Protein AF-A0A1E5WE21-F1 (afdb_monomer_lite)

Sequence (102 aa):
MDIARLPSEILVEVTASIATRSATPLIDIVNLRRSFLSVLRRCAASGNPEASYILGLEEFCNRRKASALRHLRRAMEHGHAAAAYMIGIINAARLTALAGRH

Structure (mmCIF, N/CA/C/O backbone):
data_AF-A0A1E5WE21-F1
#
_entry.id   AF-A0A1E5WE21-F1
#
loop_
_atom_site.group_PDB
_atom_site.id
_atom_site.type_symbol
_atom_site.label_atom_id
_atom_site.label_alt_id
_atom_site.label_comp_id
_atom_site.label_asym_id
_atom_site.label_entity_id
_atom_site.label_seq_id
_atom_site.pdbx_PDB_ins_code
_atom_site.Cartn_x
_atom_site.Cartn_y
_atom_site.Cartn_z
_atom_site.occupancy
_atom_site.B_iso_or_equiv
_atom_site.auth_seq_id
_atom_site.auth_comp_id
_atom_site.auth_asym_id
_atom_site.auth_atom_id
_atom_site.pdbx_PDB_model_num
ATOM 1 N N . MET A 1 1 ? -13.649 -16.231 -18.904 1.00 35.34 1 MET A N 1
ATOM 2 C CA . MET A 1 1 ? -12.530 -15.271 -18.823 1.00 35.34 1 MET A CA 1
ATOM 3 C C . MET A 1 1 ? -12.734 -14.493 -17.542 1.00 35.34 1 MET A C 1
ATOM 5 O O . MET A 1 1 ? -13.617 -13.649 -17.493 1.00 35.34 1 MET A O 1
ATOM 9 N N . ASP A 1 2 ? -12.049 -14.906 -16.481 1.00 33.47 2 ASP A N 1
ATOM 10 C CA . ASP A 1 2 ? -12.260 -14.372 -15.139 1.00 33.47 2 ASP A CA 1
ATOM 11 C C . ASP A 1 2 ? -11.220 -13.278 -14.874 1.00 33.47 2 ASP A C 1
ATOM 13 O O . ASP A 1 2 ? -10.025 -13.538 -14.769 1.00 33.47 2 ASP A O 1
ATOM 17 N N . ILE A 1 3 ? -11.702 -12.042 -14.865 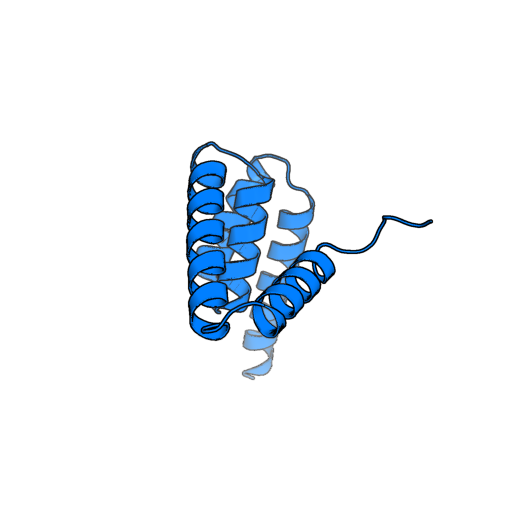1.00 31.39 3 ILE A N 1
ATOM 18 C CA . ILE A 1 3 ? -10.961 -10.781 -14.707 1.00 31.39 3 ILE A CA 1
ATOM 19 C C . ILE A 1 3 ? -10.719 -10.446 -13.221 1.00 31.39 3 ILE A C 1
ATOM 21 O O . ILE A 1 3 ? -10.181 -9.391 -12.896 1.00 31.39 3 ILE A O 1
ATOM 25 N N . ALA A 1 4 ? -11.105 -11.340 -12.301 1.00 34.47 4 ALA A N 1
ATOM 26 C CA . ALA A 1 4 ? -11.114 -11.116 -10.852 1.00 34.47 4 ALA A CA 1
ATOM 27 C C . A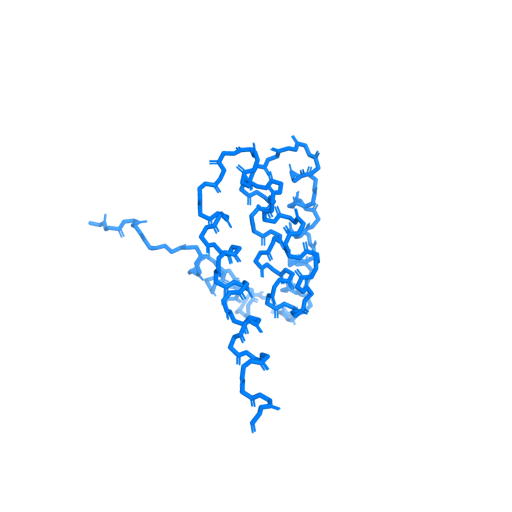LA A 1 4 ? -9.735 -11.168 -10.162 1.00 34.47 4 ALA A C 1
ATOM 29 O O . ALA A 1 4 ? -9.640 -11.143 -8.934 1.00 34.47 4 ALA A O 1
ATOM 30 N N . ARG A 1 5 ? -8.644 -11.260 -10.917 1.00 38.28 5 ARG A N 1
ATOM 31 C CA . ARG A 1 5 ? -7.278 -11.330 -10.396 1.00 38.28 5 ARG A CA 1
ATOM 32 C C . ARG A 1 5 ? -6.408 -10.612 -11.426 1.00 38.28 5 ARG A C 1
ATOM 34 O O . ARG A 1 5 ? -6.211 -11.149 -12.490 1.00 38.28 5 ARG A O 1
ATOM 41 N N . LEU A 1 6 ? -5.937 -9.388 -11.248 1.00 38.84 6 LEU A N 1
ATOM 42 C CA . LEU A 1 6 ? -4.782 -9.142 -10.400 1.00 38.84 6 LEU A CA 1
ATOM 43 C C . LEU A 1 6 ? -4.452 -7.631 -10.355 1.00 38.84 6 LEU A C 1
ATOM 45 O O . LEU A 1 6 ? -4.146 -7.034 -11.385 1.00 38.84 6 LEU A O 1
ATOM 49 N N . PRO A 1 7 ? -4.306 -7.053 -9.154 1.00 53.84 7 PRO A N 1
ATOM 50 C CA . PRO A 1 7 ? -3.519 -5.838 -8.915 1.00 53.84 7 PRO A CA 1
ATOM 51 C C . PRO A 1 7 ? -1.990 -6.073 -8.867 1.00 53.84 7 PRO A C 1
ATOM 53 O O . PRO A 1 7 ? -1.232 -5.128 -8.664 1.00 53.84 7 PRO A O 1
ATOM 56 N N . SER A 1 8 ? -1.506 -7.310 -9.048 1.00 53.16 8 SER A N 1
ATOM 57 C CA . SER A 1 8 ? -0.073 -7.662 -9.056 1.00 53.16 8 SER A CA 1
ATOM 58 C C . SER A 1 8 ? 0.496 -8.049 -10.430 1.00 53.16 8 SER A C 1
ATOM 60 O O . SER A 1 8 ? 1.700 -7.906 -10.624 1.00 53.16 8 SER A O 1
ATOM 62 N N . GLU A 1 9 ? -0.320 -8.474 -11.402 1.00 49.69 9 GLU A N 1
ATOM 63 C CA . GLU A 1 9 ? 0.169 -8.843 -12.744 1.00 49.69 9 GLU A CA 1
ATOM 64 C C . GLU A 1 9 ? 0.520 -7.629 -13.588 1.00 49.69 9 GLU A C 1
ATOM 66 O O . GLU A 1 9 ? 1.541 -7.665 -14.256 1.00 49.69 9 GLU A O 1
ATOM 71 N N . ILE A 1 10 ? -0.221 -6.521 -13.482 1.00 59.34 10 ILE A N 1
ATOM 72 C CA . ILE A 1 10 ? 0.120 -5.294 -14.216 1.00 59.34 10 ILE A CA 1
ATOM 73 C C . ILE A 1 10 ? 1.530 -4.824 -13.843 1.00 59.34 10 ILE A C 1
ATOM 75 O O . ILE A 1 10 ? 2.306 -4.439 -14.711 1.00 59.34 10 ILE A O 1
ATOM 79 N N . LEU A 1 11 ? 1.906 -4.892 -12.560 1.00 64.50 11 LEU A N 1
ATOM 80 C CA . LEU A 1 11 ? 3.263 -4.543 -12.146 1.00 64.50 11 LEU A CA 1
ATOM 81 C C . LEU A 1 11 ? 4.282 -5.539 -12.697 1.00 64.50 11 LEU A C 1
ATOM 83 O O . LEU A 1 11 ? 5.287 -5.100 -13.239 1.00 64.50 11 LEU A O 1
ATOM 87 N N . VAL A 1 12 ? 4.039 -6.849 -12.614 1.00 69.62 12 VAL A N 1
ATOM 88 C CA . VAL A 1 12 ? 4.970 -7.865 -13.138 1.00 69.62 12 VAL A CA 1
ATOM 89 C C . VAL A 1 12 ? 5.143 -7.738 -14.653 1.00 69.62 12 VAL A C 1
ATOM 91 O O . VAL A 1 12 ? 6.272 -7.735 -15.134 1.00 69.62 12 VAL A O 1
ATOM 94 N N . GLU A 1 13 ? 4.056 -7.556 -15.393 1.00 74.62 13 GLU A N 1
ATOM 95 C CA . GLU A 1 13 ? 4.042 -7.416 -16.847 1.00 74.62 13 GLU A CA 1
ATOM 96 C C . GLU 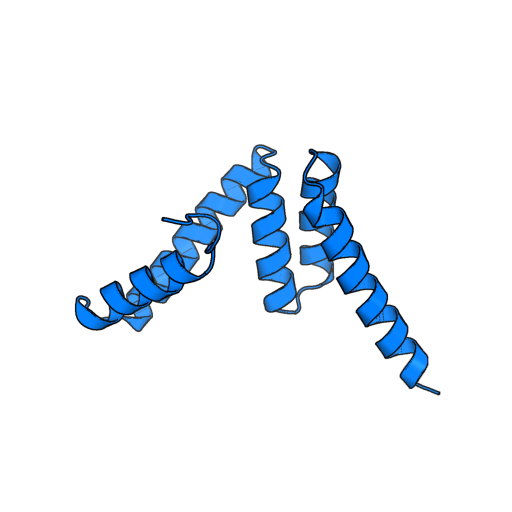A 1 13 ? 4.714 -6.117 -17.299 1.00 74.62 13 GLU A C 1
ATOM 98 O O . GLU A 1 13 ? 5.574 -6.137 -18.178 1.00 74.62 13 GLU A O 1
ATOM 103 N N . VAL A 1 14 ? 4.411 -4.988 -16.651 1.00 76.94 14 VAL A N 1
ATOM 104 C CA . VAL A 1 14 ? 5.075 -3.707 -16.937 1.00 76.94 14 VAL A CA 1
ATOM 105 C C . VAL A 1 14 ? 6.563 -3.784 -16.595 1.00 76.94 14 VAL A C 1
ATOM 107 O O . VAL A 1 14 ? 7.394 -3.310 -17.369 1.00 76.94 14 VAL A O 1
ATOM 110 N N . THR A 1 15 ? 6.929 -4.433 -15.487 1.00 79.81 15 THR A N 1
ATOM 111 C CA . THR A 1 15 ? 8.337 -4.612 -15.099 1.00 79.81 15 THR A CA 1
ATOM 112 C C . THR A 1 15 ? 9.071 -5.522 -16.089 1.00 79.81 15 THR A C 1
ATOM 114 O O . THR A 1 15 ? 10.183 -5.198 -16.495 1.00 79.81 15 THR A O 1
ATOM 117 N N . ALA A 1 16 ? 8.446 -6.616 -16.537 1.00 81.69 16 ALA A N 1
ATOM 118 C CA . ALA A 1 16 ? 8.994 -7.528 -17.543 1.00 81.69 16 ALA A CA 1
ATOM 119 C C . ALA A 1 16 ? 9.121 -6.862 -18.926 1.00 81.69 16 ALA A C 1
ATOM 121 O O . ALA A 1 16 ? 10.118 -7.041 -19.629 1.00 81.69 16 ALA A O 1
ATOM 122 N N . SER A 1 17 ? 8.148 -6.032 -19.302 1.00 84.38 17 SER A N 1
ATOM 123 C CA . SER A 1 17 ? 8.185 -5.235 -20.530 1.00 84.38 17 SER A CA 1
ATOM 124 C C . SER A 1 17 ? 9.329 -4.214 -20.503 1.00 84.38 17 SER A C 1
ATOM 126 O O . SER A 1 17 ? 10.104 -4.129 -21.454 1.00 84.38 17 SER A O 1
ATOM 128 N N . ILE A 1 18 ? 9.524 -3.500 -19.387 1.00 83.44 18 ILE A N 1
ATOM 129 C CA . ILE A 1 18 ? 10.654 -2.568 -19.223 1.00 83.44 18 ILE A CA 1
ATOM 130 C C . ILE A 1 18 ? 11.989 -3.325 -19.216 1.00 83.44 18 ILE A C 1
ATOM 132 O O . ILE A 1 18 ? 12.932 -2.893 -19.874 1.00 83.44 18 ILE A O 1
ATOM 136 N N . ALA A 1 19 ? 12.062 -4.476 -18.542 1.00 83.88 19 ALA A N 1
ATOM 137 C CA . ALA A 1 19 ? 13.257 -5.321 -18.494 1.00 83.88 19 ALA A CA 1
ATOM 138 C C . ALA A 1 19 ? 13.732 -5.800 -19.870 1.00 83.88 19 ALA A C 1
ATOM 140 O O . ALA A 1 19 ? 14.932 -5.947 -20.078 1.00 83.88 19 ALA A O 1
ATOM 141 N N . THR A 1 20 ? 12.806 -6.025 -20.800 1.00 88.69 20 THR A N 1
ATOM 142 C CA . THR A 1 20 ? 13.118 -6.539 -22.141 1.00 88.69 20 THR A CA 1
ATOM 143 C C . THR A 1 20 ? 13.333 -5.445 -23.184 1.00 88.69 20 THR A C 1
ATOM 145 O O . THR A 1 20 ? 14.017 -5.687 -24.174 1.00 88.69 20 THR A O 1
ATOM 148 N N . ARG A 1 21 ? 12.756 -4.252 -22.992 1.00 88.62 21 ARG A N 1
ATOM 149 C CA . ARG A 1 21 ? 12.736 -3.184 -24.010 1.00 88.62 21 ARG A CA 1
ATOM 150 C C . ARG A 1 21 ? 13.593 -1.968 -23.671 1.00 88.62 21 ARG A C 1
ATOM 152 O O . ARG A 1 21 ? 13.880 -1.179 -24.566 1.00 88.62 21 ARG A O 1
ATOM 159 N N . SER A 1 22 ? 13.971 -1.785 -22.407 1.00 90.56 22 SER A N 1
ATOM 160 C CA . SER A 1 22 ? 14.794 -0.651 -21.979 1.00 90.56 22 SER A CA 1
ATOM 161 C C . SER A 1 22 ? 16.281 -1.003 -21.980 1.00 90.56 22 SER A C 1
ATOM 163 O O . SER A 1 22 ? 16.679 -2.080 -21.543 1.00 90.56 22 SER A O 1
ATOM 165 N N . ALA A 1 23 ? 17.117 -0.052 -22.405 1.00 91.19 23 ALA A N 1
AT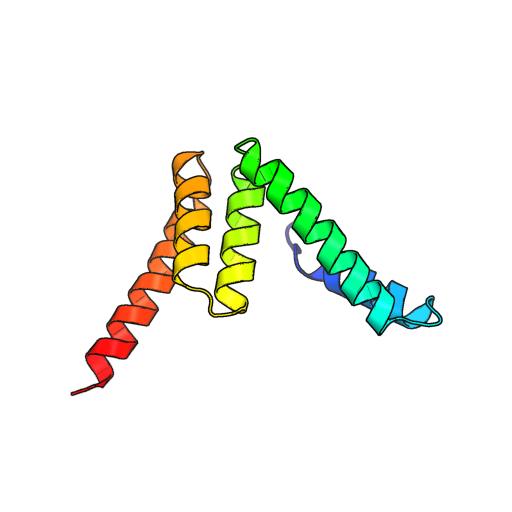OM 166 C CA . ALA A 1 23 ? 18.569 -0.120 -22.235 1.00 91.19 23 ALA A CA 1
ATOM 167 C C . ALA A 1 23 ? 19.002 0.098 -20.770 1.00 91.19 23 ALA A C 1
ATOM 169 O O . ALA A 1 23 ? 20.108 -0.277 -20.385 1.00 91.19 23 ALA A O 1
ATOM 170 N N . THR A 1 24 ? 18.131 0.678 -19.937 1.00 91.00 24 THR A N 1
ATOM 171 C CA . THR A 1 24 ? 18.377 0.955 -18.514 1.00 91.00 24 THR A CA 1
ATOM 172 C C . THR A 1 24 ? 17.210 0.508 -17.620 1.00 91.00 24 THR A C 1
ATOM 174 O O . THR A 1 24 ? 16.629 1.332 -16.905 1.00 91.00 24 THR A O 1
ATOM 177 N N . PRO A 1 25 ? 16.860 -0.795 -17.582 1.00 87.94 25 PRO A N 1
ATOM 178 C CA . PRO A 1 25 ? 15.623 -1.248 -16.950 1.00 87.94 25 PRO A CA 1
ATOM 179 C C . PRO A 1 25 ? 15.466 -0.866 -15.482 1.00 87.94 25 PRO A C 1
ATOM 181 O O . PRO A 1 25 ? 14.401 -0.426 -15.062 1.00 87.94 25 PRO A O 1
ATOM 184 N N . LEU A 1 26 ? 16.533 -1.004 -14.689 1.00 87.25 26 LEU A N 1
ATOM 185 C CA . LEU A 1 26 ? 16.487 -0.698 -13.258 1.00 87.25 26 LEU A CA 1
ATOM 186 C C . LEU A 1 26 ? 16.201 0.786 -13.004 1.00 87.25 26 LEU A C 1
ATOM 188 O O . LEU A 1 26 ? 15.425 1.118 -12.109 1.00 87.25 26 LEU A O 1
ATOM 192 N N . ILE A 1 27 ? 16.803 1.672 -13.801 1.00 88.44 27 ILE A N 1
ATOM 193 C CA . ILE A 1 27 ? 16.616 3.123 -13.684 1.00 88.44 27 ILE A CA 1
ATOM 194 C C . ILE A 1 27 ? 15.170 3.481 -14.037 1.00 88.44 27 ILE A C 1
ATOM 196 O O . ILE A 1 27 ? 14.516 4.219 -13.298 1.00 88.44 27 ILE A O 1
ATOM 200 N N . ASP A 1 28 ? 14.637 2.892 -15.104 1.00 87.12 28 ASP A N 1
ATOM 201 C CA . ASP A 1 28 ? 13.283 3.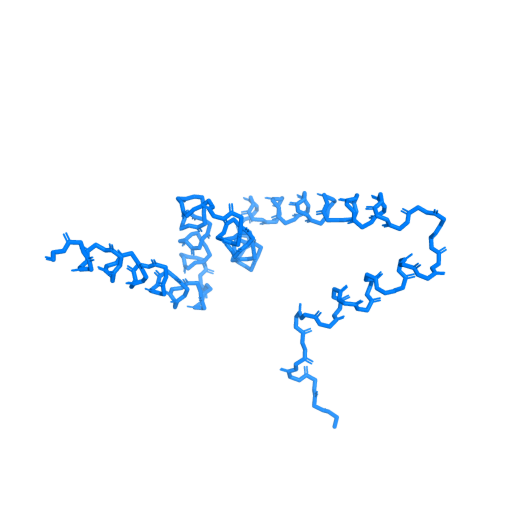174 -15.578 1.00 87.12 28 ASP A CA 1
ATOM 202 C C . ASP A 1 28 ? 12.206 2.633 -14.639 1.00 87.12 28 ASP A C 1
ATOM 204 O O . ASP A 1 28 ? 11.235 3.333 -14.356 1.00 87.12 28 ASP A O 1
ATOM 208 N N . ILE A 1 29 ? 12.399 1.440 -14.068 1.00 84.44 29 ILE A N 1
ATOM 209 C CA . ILE A 1 29 ? 11.503 0.878 -13.045 1.00 84.44 29 ILE A CA 1
ATOM 210 C C . ILE A 1 29 ? 11.471 1.784 -11.807 1.00 84.44 29 ILE A C 1
ATOM 212 O O . ILE A 1 29 ? 10.400 2.077 -11.265 1.00 84.44 29 ILE A O 1
ATOM 216 N N . VAL A 1 30 ? 12.633 2.271 -11.359 1.00 87.38 30 VAL A N 1
ATOM 217 C CA . VAL A 1 30 ? 12.724 3.185 -10.209 1.00 87.38 30 VAL A CA 1
ATOM 218 C C . VAL A 1 30 ? 12.037 4.520 -10.509 1.00 87.38 30 VAL A C 1
ATOM 220 O O . VAL A 1 30 ? 11.297 5.035 -9.662 1.00 87.38 30 VAL A O 1
ATOM 223 N N . ASN A 1 31 ? 12.236 5.072 -11.707 1.00 88.56 31 ASN A N 1
ATOM 224 C CA . ASN A 1 31 ? 11.593 6.312 -12.138 1.00 88.56 31 ASN A CA 1
ATOM 225 C C . ASN A 1 31 ? 10.075 6.156 -12.260 1.00 88.56 31 ASN A C 1
ATOM 227 O O . ASN A 1 31 ? 9.332 7.003 -11.760 1.00 88.56 31 ASN A O 1
ATOM 231 N N . LEU A 1 32 ? 9.606 5.051 -12.840 1.00 85.62 32 LEU A N 1
ATOM 232 C CA . LEU A 1 32 ? 8.187 4.734 -12.940 1.00 85.62 32 LEU A CA 1
ATOM 233 C C . LEU A 1 32 ? 7.548 4.642 -11.553 1.00 85.62 32 LEU A C 1
ATOM 235 O O . LEU A 1 32 ? 6.537 5.300 -11.301 1.00 85.62 32 LEU A O 1
ATOM 239 N N . ARG A 1 33 ? 8.167 3.902 -10.624 1.00 86.88 33 ARG A N 1
ATOM 240 C CA . ARG A 1 33 ? 7.692 3.815 -9.236 1.00 86.88 33 ARG A CA 1
ATOM 241 C C . ARG A 1 33 ? 7.620 5.197 -8.589 1.00 86.88 33 ARG A C 1
ATOM 243 O O . ARG A 1 33 ? 6.630 5.515 -7.933 1.00 86.88 33 ARG A O 1
ATOM 250 N N . ARG A 1 34 ? 8.640 6.042 -8.774 1.00 89.19 34 ARG A N 1
ATOM 251 C CA . ARG A 1 34 ? 8.658 7.411 -8.229 1.00 89.19 34 ARG A CA 1
ATOM 252 C C . ARG A 1 34 ? 7.498 8.250 -8.768 1.00 89.19 34 ARG A C 1
ATOM 254 O O . ARG A 1 34 ? 6.807 8.898 -7.979 1.00 89.19 34 ARG A O 1
ATOM 261 N N . SER A 1 35 ? 7.272 8.219 -10.078 1.00 90.69 35 SER A N 1
ATOM 262 C CA . SER A 1 35 ? 6.179 8.941 -10.735 1.00 90.69 35 SER A CA 1
ATOM 263 C C . SER A 1 35 ? 4.814 8.438 -10.272 1.00 90.69 35 SER A C 1
ATOM 265 O O . SER A 1 35 ? 3.959 9.241 -9.900 1.00 90.69 35 SER A O 1
ATOM 267 N N . PHE A 1 36 ? 4.636 7.119 -10.191 1.00 89.44 36 PHE A N 1
ATOM 268 C CA . PHE A 1 36 ? 3.409 6.499 -9.700 1.00 89.44 36 PHE A CA 1
ATOM 269 C C . PHE A 1 36 ? 3.087 6.929 -8.261 1.00 89.44 36 PHE A C 1
ATOM 271 O O . PHE A 1 36 ? 1.988 7.411 -7.983 1.00 89.44 36 PHE A O 1
ATOM 278 N N . LEU A 1 37 ? 4.070 6.871 -7.356 1.00 90.06 37 LEU A N 1
ATOM 279 C CA . LEU A 1 37 ? 3.893 7.330 -5.974 1.00 90.06 37 LEU A CA 1
ATOM 280 C C . LEU A 1 37 ? 3.589 8.832 -5.887 1.00 90.06 37 LEU A C 1
ATOM 282 O O . LEU A 1 37 ? 2.848 9.256 -5.002 1.00 90.06 37 LEU A O 1
ATOM 286 N N . SER A 1 38 ? 4.141 9.652 -6.786 1.00 94.31 38 SER A N 1
ATOM 287 C CA . SER A 1 38 ? 3.818 11.082 -6.864 1.00 94.31 38 SER A CA 1
ATOM 288 C C . SER A 1 38 ? 2.342 11.316 -7.209 1.00 94.31 38 SER A C 1
ATOM 290 O O . SER A 1 38 ? 1.661 12.088 -6.529 1.00 94.31 38 SER A O 1
ATOM 292 N N . VAL A 1 39 ? 1.818 10.597 -8.207 1.00 94.19 39 VAL A N 1
ATOM 293 C CA . VAL A 1 39 ? 0.397 10.653 -8.587 1.00 94.19 39 VAL A CA 1
ATOM 294 C C . VAL A 1 39 ? -0.494 10.191 -7.436 1.00 94.19 39 VAL A C 1
ATOM 296 O O . VAL A 1 39 ? -1.409 10.919 -7.053 1.00 94.19 39 VAL A O 1
ATOM 299 N N . LEU A 1 40 ? -0.180 9.053 -6.808 1.00 91.94 40 LEU A N 1
ATOM 300 C CA . LEU A 1 40 ? -0.943 8.555 -5.661 1.00 91.94 40 LEU A CA 1
ATOM 301 C C . LEU A 1 40 ? -0.997 9.563 -4.511 1.00 91.94 40 LEU A C 1
ATOM 303 O O . LEU A 1 40 ? -2.057 9.759 -3.923 1.00 91.94 40 LEU A O 1
ATOM 307 N N . ARG A 1 41 ? 0.111 10.252 -4.203 1.00 95.88 41 ARG A N 1
ATOM 308 C CA . ARG A 1 41 ? 0.121 11.296 -3.163 1.00 95.88 41 ARG A CA 1
ATOM 309 C C . ARG A 1 41 ? -0.824 12.444 -3.492 1.00 95.88 41 ARG A C 1
ATOM 311 O O . ARG A 1 41 ? -1.510 12.921 -2.592 1.00 95.88 41 ARG A O 1
ATOM 318 N N . ARG A 1 42 ? -0.893 12.865 -4.757 1.00 97.12 42 ARG A N 1
ATOM 319 C CA . ARG A 1 42 ? -1.822 13.916 -5.201 1.00 97.12 42 ARG A CA 1
ATOM 320 C C . ARG A 1 42 ? -3.278 13.462 -5.089 1.00 97.12 42 ARG A C 1
ATOM 322 O O . ARG A 1 42 ? -4.088 14.196 -4.535 1.00 97.12 42 ARG A O 1
ATOM 329 N N . CYS A 1 43 ? -3.594 12.245 -5.529 1.00 94.75 43 CYS A N 1
ATOM 330 C CA . CYS A 1 43 ? -4.939 11.675 -5.405 1.00 94.75 43 CYS A CA 1
ATOM 331 C C . CYS A 1 43 ? -5.353 11.487 -3.936 1.00 94.75 43 CYS A C 1
ATOM 333 O O . CYS A 1 43 ? -6.468 11.822 -3.544 1.00 94.75 43 CYS A O 1
ATOM 335 N N . ALA A 1 44 ? -4.451 10.998 -3.085 1.00 94.25 44 ALA A N 1
ATOM 336 C CA . ALA A 1 44 ? -4.716 10.880 -1.655 1.00 94.25 44 ALA A CA 1
ATOM 337 C C . ALA A 1 44 ? -4.919 12.259 -1.007 1.00 94.25 44 ALA A C 1
ATOM 339 O O . ALA A 1 44 ? -5.793 12.424 -0.157 1.00 94.25 44 ALA A O 1
ATOM 340 N N . ALA A 1 45 ? -4.150 13.272 -1.425 1.00 95.19 45 ALA A N 1
ATOM 341 C CA . ALA A 1 45 ? -4.331 14.646 -0.967 1.00 95.19 45 ALA A CA 1
ATOM 342 C C . ALA A 1 45 ? -5.711 15.202 -1.349 1.00 95.19 45 ALA A C 1
ATOM 344 O O . ALA A 1 45 ? -6.335 15.839 -0.502 1.00 95.19 45 ALA A O 1
ATOM 345 N N . SER A 1 46 ? -6.222 14.874 -2.543 1.00 94.81 46 SER A N 1
ATOM 346 C CA . SER A 1 46 ? -7.575 15.230 -2.996 1.00 94.81 46 SER A CA 1
ATOM 347 C C . SER A 1 46 ? -8.696 14.381 -2.378 1.00 94.81 46 SER A C 1
ATOM 349 O O . SER A 1 46 ? -9.834 14.470 -2.824 1.00 94.81 46 SER A O 1
ATOM 351 N N . GLY A 1 47 ? -8.396 13.542 -1.381 1.00 93.06 47 GLY A N 1
ATOM 352 C CA . GLY A 1 47 ? -9.396 12.744 -0.668 1.00 93.06 47 GLY A CA 1
ATOM 353 C C . GLY A 1 47 ? -9.757 11.419 -1.335 1.00 93.06 47 GLY A C 1
ATOM 354 O O . GLY A 1 47 ? -10.730 10.799 -0.925 1.00 93.06 47 GLY A O 1
ATOM 355 N N . ASN A 1 48 ? -8.993 10.952 -2.331 1.00 95.12 48 ASN A N 1
ATOM 356 C CA . ASN A 1 48 ? -9.248 9.649 -2.935 1.00 95.12 48 ASN A CA 1
ATOM 357 C C . ASN A 1 48 ? -8.935 8.512 -1.923 1.00 95.12 48 ASN A C 1
ATOM 359 O O . ASN A 1 48 ? -7.781 8.390 -1.475 1.00 95.12 48 ASN A O 1
ATOM 363 N N . PRO A 1 49 ? -9.935 7.686 -1.554 1.00 94.19 49 PRO A N 1
ATOM 364 C CA . PRO A 1 49 ? -9.766 6.623 -0.566 1.00 94.19 49 PRO A CA 1
ATOM 365 C C . PRO A 1 49 ? -8.845 5.495 -1.049 1.00 94.19 49 PRO A C 1
ATOM 367 O O . PRO A 1 49 ? -8.001 5.037 -0.283 1.00 94.19 49 PRO A O 1
ATOM 370 N N . GLU A 1 50 ? -8.950 5.098 -2.318 1.00 93.75 50 GLU A N 1
ATOM 371 C CA . GLU A 1 50 ? -8.125 4.050 -2.940 1.00 93.75 50 GLU A CA 1
ATOM 372 C C . GLU A 1 50 ? -6.639 4.438 -2.933 1.00 93.75 50 GLU A C 1
ATOM 374 O O . GLU A 1 50 ? -5.775 3.686 -2.488 1.00 93.75 50 GLU A O 1
ATOM 379 N N . ALA A 1 51 ? -6.320 5.673 -3.327 1.00 94.38 51 ALA A N 1
ATOM 380 C CA . ALA A 1 51 ? -4.950 6.175 -3.312 1.00 94.38 51 ALA A CA 1
ATOM 381 C C . ALA A 1 51 ? -4.371 6.225 -1.890 1.00 94.38 51 ALA A C 1
ATOM 383 O O . ALA A 1 51 ? -3.198 5.913 -1.675 1.00 94.38 51 ALA A O 1
ATOM 384 N N . SER A 1 52 ? -5.198 6.587 -0.904 1.00 96.38 52 SER A N 1
ATOM 385 C CA . SER A 1 52 ? -4.812 6.537 0.508 1.00 96.38 52 SER A CA 1
ATOM 386 C C . SER A 1 52 ? -4.576 5.096 0.972 1.00 96.38 52 SER A C 1
ATOM 388 O O . SER A 1 52 ? -3.617 4.844 1.696 1.00 96.38 52 SER A O 1
ATOM 390 N N . TYR A 1 53 ? -5.384 4.139 0.519 1.00 96.31 53 TYR A N 1
ATOM 391 C CA . TYR A 1 53 ? -5.199 2.724 0.825 1.00 96.31 53 TYR A CA 1
ATOM 392 C C . TYR A 1 53 ? -3.883 2.182 0.248 1.00 96.31 53 TYR A C 1
ATOM 394 O O . TYR A 1 53 ? -3.064 1.654 1.003 1.00 96.31 53 TYR A O 1
ATOM 402 N N . ILE A 1 54 ? -3.620 2.403 -1.046 1.00 94.12 54 ILE A N 1
ATOM 403 C CA . ILE A 1 54 ? -2.403 1.934 -1.730 1.00 94.12 54 ILE A CA 1
ATOM 404 C C . ILE A 1 54 ? -1.138 2.525 -1.089 1.00 94.12 54 ILE A C 1
ATOM 406 O O . ILE A 1 54 ? -0.184 1.794 -0.821 1.00 94.12 54 ILE A O 1
ATOM 410 N N . LEU A 1 55 ? -1.127 3.827 -0.768 1.00 94.94 55 LEU A N 1
ATOM 411 C CA . LEU A 1 55 ? -0.011 4.440 -0.031 1.00 94.94 55 LEU A CA 1
ATOM 412 C C . LEU A 1 55 ? 0.167 3.823 1.361 1.00 94.94 55 LEU A C 1
ATOM 414 O O . LEU A 1 55 ? 1.294 3.646 1.819 1.00 94.94 55 LEU A O 1
ATOM 418 N N . GLY A 1 56 ? -0.932 3.479 2.033 1.00 95.62 56 GLY A N 1
ATOM 419 C CA . GLY A 1 56 ? -0.903 2.777 3.311 1.00 95.62 56 GLY A CA 1
ATOM 420 C C . GLY A 1 56 ? -0.198 1.422 3.227 1.00 95.62 56 GLY A C 1
ATOM 421 O O . GLY A 1 56 ? 0.648 1.122 4.071 1.00 95.62 56 GLY A O 1
ATOM 422 N N . LEU A 1 57 ? -0.497 0.635 2.189 1.00 93.69 57 LEU A N 1
ATOM 423 C CA . LEU A 1 57 ? 0.164 -0.648 1.929 1.00 93.69 57 LEU A CA 1
ATOM 424 C C . LEU A 1 57 ? 1.651 -0.476 1.615 1.00 93.69 57 LEU A C 1
ATOM 426 O O . LEU A 1 57 ? 2.488 -1.163 2.197 1.00 93.69 57 LEU A O 1
ATOM 430 N N . GLU A 1 58 ? 1.984 0.479 0.749 1.00 92.19 58 GLU A N 1
ATOM 431 C CA . GLU A 1 58 ? 3.365 0.787 0.375 1.00 92.19 58 GLU A CA 1
ATOM 432 C C . GLU A 1 58 ? 4.213 1.160 1.602 1.00 92.19 58 GLU A C 1
ATOM 434 O O . GLU A 1 58 ? 5.311 0.639 1.807 1.00 92.19 58 GLU A O 1
ATOM 439 N N . GLU A 1 59 ? 3.710 2.040 2.469 1.00 93.31 59 GLU A N 1
ATOM 440 C CA . GLU A 1 59 ? 4.415 2.429 3.693 1.00 93.31 59 GLU A CA 1
ATOM 441 C C . GLU A 1 59 ? 4.543 1.255 4.675 1.00 93.31 59 GLU A C 1
ATOM 443 O O . GLU A 1 59 ? 5.568 1.124 5.350 1.00 93.31 59 GLU A O 1
ATOM 448 N N . PHE A 1 60 ? 3.552 0.360 4.734 1.00 91.94 60 PHE A N 1
ATOM 449 C CA . PHE A 1 60 ? 3.626 -0.841 5.565 1.00 91.94 60 PHE A CA 1
ATOM 450 C C . PHE A 1 60 ? 4.707 -1.813 5.073 1.00 91.94 60 PHE A C 1
ATOM 452 O O . PHE A 1 60 ? 5.534 -2.248 5.879 1.00 91.94 60 PHE A O 1
ATOM 459 N N . CYS A 1 61 ? 4.759 -2.088 3.766 1.00 88.69 61 CYS A N 1
ATOM 460 C CA . CYS A 1 61 ? 5.800 -2.908 3.137 1.00 88.69 61 CYS A CA 1
ATOM 461 C C . CYS A 1 61 ? 7.204 -2.332 3.377 1.00 88.69 61 CYS A C 1
ATOM 463 O O . CYS A 1 61 ? 8.144 -3.070 3.670 1.00 88.69 61 CYS A O 1
ATOM 465 N N . ASN A 1 62 ? 7.334 -1.001 3.372 1.00 88.62 62 ASN A N 1
ATOM 466 C CA . ASN A 1 62 ? 8.572 -0.290 3.710 1.00 88.62 62 ASN A CA 1
ATOM 467 C C . ASN A 1 62 ? 8.816 -0.155 5.233 1.00 88.62 62 ASN A C 1
ATOM 469 O O . ASN A 1 62 ? 9.644 0.648 5.665 1.00 88.62 62 ASN A O 1
ATOM 473 N N . ARG A 1 63 ? 8.098 -0.924 6.066 1.00 89.38 63 ARG A N 1
ATOM 474 C CA . ARG A 1 63 ? 8.187 -0.955 7.539 1.00 89.38 63 ARG A CA 1
ATOM 475 C C . ARG A 1 63 ? 7.887 0.378 8.242 1.00 89.38 63 ARG A C 1
ATOM 477 O O . ARG A 1 63 ? 8.169 0.528 9.431 1.00 89.38 63 ARG A O 1
ATOM 484 N N . ARG A 1 64 ? 7.233 1.330 7.574 1.00 92.06 64 ARG A N 1
ATOM 485 C CA . ARG A 1 64 ? 6.828 2.633 8.132 1.00 92.06 64 ARG A CA 1
ATOM 486 C C . ARG A 1 64 ? 5.415 2.568 8.714 1.00 92.06 64 ARG A C 1
ATOM 488 O O . ARG A 1 64 ? 4.490 3.242 8.262 1.00 92.06 64 ARG A O 1
ATOM 495 N N . LYS A 1 65 ? 5.244 1.755 9.763 1.00 90.75 65 LYS A N 1
ATOM 496 C CA . LYS A 1 65 ? 3.928 1.423 10.355 1.00 90.75 65 LYS A CA 1
ATOM 497 C C . LYS A 1 65 ? 3.074 2.644 10.732 1.00 90.75 65 LYS A C 1
ATOM 499 O O . LYS A 1 65 ? 1.871 2.636 10.498 1.00 90.75 65 LYS A O 1
ATOM 504 N N . ALA A 1 66 ? 3.668 3.695 11.302 1.00 93.69 66 ALA A N 1
ATOM 505 C CA . ALA A 1 66 ? 2.920 4.890 11.708 1.00 93.69 66 ALA A CA 1
ATOM 506 C C . ALA A 1 66 ? 2.325 5.642 10.502 1.00 93.69 66 ALA A C 1
ATOM 508 O O . ALA A 1 66 ? 1.150 6.013 10.513 1.00 93.69 66 ALA A O 1
ATOM 509 N N . SER A 1 67 ? 3.121 5.815 9.442 1.00 94.25 67 SER A N 1
ATOM 510 C CA . SER A 1 67 ? 2.677 6.417 8.181 1.00 94.25 67 SER A CA 1
ATOM 511 C C . SER A 1 67 ? 1.626 5.556 7.489 1.00 94.25 67 SER A C 1
ATOM 513 O O . SER A 1 67 ? 0.609 6.089 7.048 1.00 94.25 67 SER A O 1
ATOM 515 N N . ALA A 1 68 ? 1.823 4.235 7.478 1.00 95.56 68 ALA A N 1
ATOM 516 C CA . ALA A 1 68 ? 0.857 3.281 6.945 1.00 95.56 68 ALA A CA 1
ATOM 517 C C . ALA A 1 68 ? -0.516 3.424 7.618 1.00 95.56 68 ALA A C 1
ATOM 519 O O . ALA A 1 68 ? -1.519 3.642 6.944 1.00 95.56 68 ALA A O 1
ATOM 520 N N . LEU A 1 69 ? -0.558 3.396 8.956 1.00 96.81 69 LEU A N 1
ATOM 521 C CA . LEU A 1 69 ? -1.803 3.531 9.717 1.00 96.81 69 LEU A CA 1
ATOM 522 C C . LEU A 1 69 ? -2.497 4.878 9.484 1.00 96.81 69 LEU A C 1
ATOM 524 O O . LEU A 1 69 ? -3.722 4.921 9.433 1.00 96.81 69 LEU A O 1
ATOM 528 N N . ARG A 1 70 ? -1.747 5.976 9.324 1.00 97.06 70 ARG A N 1
ATOM 529 C CA . ARG A 1 70 ? -2.329 7.282 8.968 1.00 97.06 70 ARG A CA 1
ATOM 530 C C . ARG A 1 70 ? -3.055 7.236 7.624 1.00 97.06 70 ARG A C 1
ATOM 532 O O . ARG A 1 70 ? -4.188 7.695 7.530 1.00 97.06 70 ARG A O 1
ATOM 539 N N . HIS A 1 71 ? -2.411 6.684 6.601 1.00 97.56 71 HIS A N 1
ATOM 540 C CA . HIS A 1 71 ? -2.989 6.581 5.264 1.00 97.56 71 HIS A CA 1
ATOM 541 C C . HIS A 1 71 ? -4.191 5.627 5.220 1.00 97.56 71 HIS A C 1
ATOM 543 O O . HIS A 1 71 ? -5.228 5.976 4.657 1.00 97.56 71 HIS A O 1
ATOM 549 N N . LEU A 1 72 ? -4.102 4.479 5.899 1.00 97.19 72 LEU A N 1
ATOM 550 C CA . LEU A 1 72 ? -5.206 3.521 5.991 1.00 97.19 72 LEU A CA 1
ATOM 551 C C . LEU A 1 72 ? -6.411 4.085 6.757 1.00 97.19 72 LEU A C 1
ATOM 553 O O . LEU A 1 72 ? -7.543 3.854 6.346 1.00 97.19 72 LEU A O 1
ATOM 557 N N . ARG A 1 73 ? -6.200 4.859 7.832 1.00 97.56 73 ARG A N 1
ATOM 558 C CA . ARG A 1 73 ? -7.310 5.530 8.534 1.00 97.56 73 ARG A CA 1
ATOM 559 C C . ARG A 1 73 ? -8.029 6.516 7.627 1.00 97.56 73 ARG A C 1
ATOM 561 O O . ARG A 1 73 ? -9.246 6.454 7.534 1.00 97.56 73 ARG A O 1
ATOM 568 N N . ARG A 1 74 ? -7.279 7.335 6.884 1.00 96.62 74 ARG A N 1
ATOM 569 C CA . ARG A 1 74 ? -7.869 8.268 5.917 1.00 96.62 74 ARG A CA 1
ATOM 570 C C . ARG A 1 74 ? -8.697 7.538 4.857 1.00 96.62 74 ARG A C 1
ATOM 572 O O . ARG A 1 74 ? -9.794 7.980 4.540 1.00 96.62 74 ARG A O 1
ATOM 579 N N . ALA A 1 75 ? -8.199 6.412 4.341 1.00 97.50 75 ALA A N 1
ATOM 580 C CA . ALA A 1 75 ? -8.941 5.579 3.396 1.00 97.50 75 ALA A CA 1
ATOM 581 C C . ALA A 1 75 ? -10.244 5.034 4.009 1.00 97.50 75 ALA A C 1
ATOM 583 O O . ALA A 1 75 ? -11.302 5.130 3.393 1.00 97.50 75 ALA A O 1
ATOM 584 N N . MET A 1 76 ? -10.175 4.511 5.235 1.00 96.88 76 MET A N 1
ATOM 585 C CA . MET A 1 76 ? -11.325 3.989 5.979 1.00 96.88 76 MET A CA 1
ATOM 586 C C . MET A 1 76 ? -12.386 5.069 6.237 1.00 96.88 76 MET A C 1
ATOM 588 O O . MET A 1 76 ? -13.561 4.836 5.976 1.00 96.88 76 MET A O 1
ATOM 592 N N . GLU A 1 77 ? -11.973 6.254 6.694 1.00 95.62 77 GLU A N 1
ATOM 593 C CA . GLU A 1 77 ? -12.852 7.410 6.941 1.00 95.62 77 GLU A CA 1
ATOM 594 C C . GLU A 1 77 ? -13.592 7.866 5.674 1.00 95.62 77 GLU A C 1
ATOM 596 O O . GLU A 1 77 ? -14.692 8.399 5.763 1.00 95.62 77 GLU A O 1
ATOM 601 N N . HIS A 1 78 ? -13.012 7.617 4.497 1.00 92.00 78 HIS A N 1
ATOM 602 C CA . HIS A 1 78 ? -13.593 7.949 3.193 1.00 92.00 78 HIS A CA 1
ATOM 603 C C . HIS A 1 78 ? -14.241 6.730 2.503 1.00 92.00 78 HIS A C 1
ATOM 605 O O . HIS A 1 78 ? -14.430 6.735 1.288 1.00 92.00 78 HIS A O 1
ATOM 611 N N . GLY A 1 79 ? -14.585 5.677 3.257 1.00 89.25 79 GLY A N 1
ATOM 612 C CA . GLY A 1 79 ? -15.407 4.556 2.782 1.00 89.25 79 GLY A CA 1
ATOM 613 C C . GLY A 1 79 ? -14.649 3.326 2.269 1.00 89.25 79 GLY A C 1
ATOM 614 O O . GLY A 1 79 ? -15.275 2.385 1.784 1.00 89.25 79 GLY A O 1
ATOM 615 N N . HIS A 1 80 ? -13.318 3.272 2.387 1.00 91.62 80 HIS A N 1
ATOM 616 C CA . HIS A 1 80 ? -12.536 2.118 1.932 1.00 91.62 80 HIS A CA 1
ATOM 617 C C . HIS A 1 80 ? -12.554 0.963 2.947 1.00 91.62 80 HIS A C 1
ATOM 619 O O . HIS A 1 80 ? -11.668 0.846 3.798 1.00 91.62 80 HIS A O 1
ATOM 625 N N . ALA A 1 81 ? -13.529 0.058 2.841 1.00 91.56 81 ALA A N 1
ATOM 626 C CA . ALA A 1 81 ? -13.733 -1.031 3.806 1.00 91.56 81 ALA A CA 1
ATOM 627 C C . ALA A 1 81 ? -12.487 -1.915 4.039 1.00 91.56 81 ALA A C 1
ATOM 629 O O . ALA A 1 81 ? -12.160 -2.247 5.180 1.00 91.56 81 ALA A O 1
ATOM 630 N N . ALA A 1 82 ? -11.722 -2.236 2.986 1.00 93.31 82 ALA A N 1
ATOM 631 C CA . ALA A 1 82 ? -10.512 -3.059 3.111 1.00 93.31 82 ALA A CA 1
ATOM 632 C C . ALA A 1 82 ? -9.398 -2.399 3.954 1.00 93.31 82 ALA A C 1
ATOM 634 O O . ALA A 1 82 ? -8.500 -3.084 4.450 1.00 93.31 82 ALA A O 1
ATOM 635 N N . ALA A 1 83 ? -9.457 -1.078 4.163 1.00 94.81 83 ALA A N 1
ATOM 636 C CA . ALA A 1 83 ? -8.489 -0.375 4.994 1.00 94.81 83 ALA A CA 1
ATOM 637 C C . ALA A 1 83 ? -8.673 -0.702 6.485 1.00 94.81 83 ALA A C 1
ATOM 639 O O . ALA A 1 83 ? -7.680 -0.890 7.189 1.00 94.81 83 ALA A O 1
ATOM 640 N N . ALA A 1 84 ? -9.918 -0.857 6.953 1.00 94.69 84 ALA A N 1
ATOM 641 C CA . ALA A 1 84 ? -10.217 -1.276 8.325 1.00 94.69 84 ALA A CA 1
ATOM 642 C C . ALA A 1 84 ? -9.654 -2.675 8.622 1.00 94.69 84 ALA A C 1
ATOM 644 O O . ALA A 1 84 ? -8.992 -2.883 9.641 1.00 94.69 84 ALA A O 1
ATOM 645 N N . TYR A 1 85 ? -9.842 -3.611 7.687 1.00 93.69 85 TYR A N 1
ATOM 646 C CA . TYR A 1 85 ? -9.281 -4.959 7.778 1.00 93.69 85 TYR A CA 1
ATOM 647 C C . TYR A 1 85 ? -7.747 -4.934 7.879 1.00 93.69 85 TYR A C 1
ATOM 649 O O . TYR A 1 85 ? -7.169 -5.543 8.781 1.00 93.69 85 TYR A O 1
ATOM 657 N N . MET A 1 86 ? -7.079 -4.157 7.017 1.00 94.38 86 MET A N 1
ATOM 658 C CA . MET A 1 86 ? -5.618 -4.026 7.042 1.00 94.38 86 MET A CA 1
ATOM 659 C C . MET A 1 86 ? -5.103 -3.405 8.352 1.00 94.38 86 MET A C 1
ATOM 661 O O . MET A 1 86 ? -4.106 -3.868 8.905 1.00 94.38 86 MET A O 1
ATOM 665 N N . ILE A 1 87 ? -5.794 -2.398 8.900 1.00 96.12 87 ILE A N 1
ATOM 666 C CA . ILE A 1 87 ? -5.473 -1.834 10.225 1.00 96.12 87 ILE A CA 1
ATOM 667 C C . ILE A 1 87 ? -5.551 -2.920 11.309 1.00 96.12 87 ILE A C 1
ATOM 669 O O . ILE A 1 87 ? -4.662 -2.994 12.161 1.00 96.12 87 ILE A O 1
ATOM 673 N N . GLY A 1 88 ? -6.575 -3.778 11.257 1.00 94.88 88 GLY A N 1
ATOM 674 C CA . GLY A 1 88 ? -6.721 -4.933 12.144 1.00 94.88 88 GLY A CA 1
ATOM 675 C C . GLY A 1 88 ? -5.506 -5.862 12.099 1.00 94.88 88 GLY A C 1
ATOM 676 O O . GLY A 1 88 ? -4.924 -6.147 13.145 1.00 94.88 88 GLY A O 1
ATOM 677 N N . ILE A 1 89 ? -5.056 -6.249 10.899 1.00 92.06 89 ILE A N 1
ATOM 678 C CA . ILE A 1 89 ? -3.853 -7.084 10.706 1.00 92.06 89 ILE A CA 1
ATOM 679 C C . ILE A 1 89 ? -2.614 -6.419 11.315 1.00 92.06 89 ILE A C 1
ATOM 681 O O . ILE A 1 89 ? -1.870 -7.051 12.069 1.00 92.06 89 ILE A O 1
ATOM 685 N N . ILE A 1 90 ? -2.388 -5.136 11.014 1.00 91.56 90 ILE A N 1
ATOM 686 C CA . ILE A 1 90 ? -1.212 -4.397 11.495 1.00 91.56 90 ILE A CA 1
ATOM 687 C C . ILE A 1 90 ? -1.183 -4.347 13.028 1.00 91.56 90 ILE A C 1
ATOM 689 O O . ILE A 1 90 ? -0.119 -4.501 13.636 1.00 91.56 90 ILE A O 1
ATOM 693 N N . ASN A 1 91 ? -2.341 -4.143 13.658 1.00 91.50 91 ASN A N 1
ATOM 694 C CA . ASN A 1 91 ? -2.464 -4.088 15.111 1.00 91.50 91 ASN A CA 1
ATOM 695 C C . ASN A 1 91 ? -2.343 -5.474 15.757 1.00 91.50 91 ASN A C 1
ATOM 697 O O . ASN A 1 91 ? -1.645 -5.607 16.761 1.00 91.50 91 ASN A O 1
ATOM 701 N N . ALA A 1 92 ? -2.939 -6.513 15.169 1.00 88.50 92 ALA A N 1
ATOM 702 C CA . ALA A 1 92 ? -2.808 -7.885 15.654 1.00 88.50 92 ALA A CA 1
ATOM 703 C C . ALA A 1 92 ? -1.341 -8.343 15.642 1.00 88.50 92 ALA A C 1
ATOM 705 O O . ALA A 1 92 ? -0.834 -8.831 16.650 1.00 88.50 92 ALA A O 1
ATOM 706 N N . ALA A 1 93 ? -0.616 -8.065 14.552 1.00 80.94 93 ALA A N 1
ATOM 707 C CA . ALA A 1 93 ? 0.816 -8.346 14.444 1.00 80.94 93 ALA A CA 1
ATOM 708 C C . ALA A 1 93 ? 1.670 -7.581 15.475 1.00 80.94 93 ALA A C 1
ATOM 710 O O . ALA A 1 93 ? 2.786 -7.988 15.796 1.00 80.94 93 ALA A O 1
ATOM 711 N N . ARG A 1 94 ? 1.183 -6.445 15.993 1.00 78.44 94 ARG A N 1
ATOM 712 C CA . ARG A 1 94 ? 1.845 -5.716 17.084 1.00 78.44 94 ARG A CA 1
ATOM 713 C C . ARG A 1 94 ? 1.615 -6.400 18.430 1.00 78.44 94 ARG A C 1
ATOM 715 O O . ARG A 1 94 ? 2.554 -6.479 19.213 1.00 78.44 94 ARG A O 1
ATOM 722 N N . LEU A 1 95 ? 0.396 -6.861 18.698 1.00 77.50 95 LEU A N 1
ATOM 723 C CA . LEU A 1 95 ? 0.048 -7.515 19.961 1.00 77.50 95 LEU A CA 1
ATOM 724 C C . LEU A 1 95 ? 0.801 -8.837 20.134 1.00 77.50 95 LEU A C 1
ATOM 726 O O . LEU A 1 95 ? 1.360 -9.073 21.199 1.00 77.50 95 LEU A O 1
ATOM 730 N N . THR A 1 96 ? 0.915 -9.647 19.079 1.00 75.12 96 THR A N 1
ATOM 731 C CA . THR A 1 96 ? 1.692 -10.900 19.121 1.00 75.12 96 THR A CA 1
ATOM 732 C C . THR A 1 96 ? 3.184 -10.654 19.359 1.00 75.12 96 THR A C 1
ATOM 734 O O . THR A 1 96 ? 3.806 -11.355 20.151 1.00 75.12 96 THR A O 1
ATOM 737 N N . ALA A 1 97 ? 3.753 -9.608 18.751 1.00 73.25 97 ALA A N 1
ATOM 738 C CA . ALA A 1 97 ? 5.148 -9.217 18.968 1.00 73.25 97 ALA A CA 1
ATOM 739 C C . ALA A 1 97 ? 5.434 -8.698 20.392 1.00 73.25 97 ALA A C 1
ATOM 741 O O . ALA A 1 97 ? 6.586 -8.714 20.825 1.00 73.25 97 ALA A O 1
ATOM 742 N N . LEU A 1 98 ? 4.414 -8.206 21.101 1.00 72.88 98 LEU A N 1
ATOM 743 C CA . LEU A 1 98 ? 4.522 -7.787 22.501 1.00 72.88 98 LEU A CA 1
ATOM 744 C C . LEU A 1 98 ? 4.284 -8.958 23.463 1.00 72.88 98 LEU A C 1
ATOM 746 O O . LEU A 1 98 ? 4.969 -9.044 24.474 1.00 72.88 98 LEU A O 1
ATOM 750 N N . ALA A 1 99 ? 3.365 -9.869 23.133 1.00 69.75 99 ALA A N 1
ATO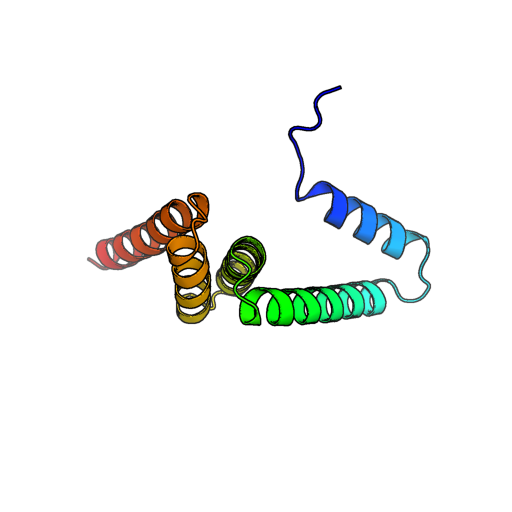M 751 C CA . ALA A 1 99 ? 3.048 -11.042 23.947 1.00 69.75 99 ALA A CA 1
ATOM 752 C C . ALA A 1 99 ? 4.182 -12.085 23.978 1.00 69.75 99 ALA A C 1
ATOM 754 O O . ALA A 1 99 ? 4.384 -12.723 25.001 1.00 69.75 99 ALA A O 1
ATOM 755 N N . GLY A 1 100 ? 4.961 -12.224 22.900 1.00 60.62 100 GLY A N 1
ATOM 756 C CA . GLY A 1 100 ? 6.122 -13.127 22.840 1.00 60.62 100 GLY A CA 1
ATOM 757 C C . GLY A 1 100 ? 7.408 -12.597 23.492 1.00 60.62 100 GLY A C 1
ATOM 758 O O . GLY A 1 100 ? 8.486 -13.085 23.166 1.00 60.62 100 GLY A O 1
ATOM 759 N N . ARG A 1 101 ? 7.330 -11.555 24.334 1.00 57.25 101 ARG A N 1
ATOM 760 C CA . ARG A 1 101 ? 8.468 -10.992 25.094 1.00 57.25 101 ARG A CA 1
ATOM 761 C C . ARG A 1 101 ? 8.456 -11.368 26.587 1.00 57.25 101 ARG A C 1
ATOM 763 O O . ARG A 1 101 ? 9.160 -10.728 27.367 1.00 57.25 101 ARG A O 1
ATOM 770 N N . HIS A 1 102 ? 7.674 -12.374 26.963 1.00 47.41 102 HIS A N 1
ATOM 771 C CA . HIS A 1 102 ? 7.659 -13.005 28.285 1.00 47.41 102 HIS A CA 1
ATOM 772 C C . HIS A 1 102 ? 8.136 -14.450 28.165 1.00 47.41 102 HIS A C 1
ATOM 774 O O . HIS A 1 102 ? 8.742 -14.928 29.145 1.00 47.41 102 HIS A O 1
#

Foldseek 3Di:
DDPPDDPVVVLVVVLVVLVVPPPCSVVVNVVVVVVVLVVLVVCVVVLNLVSLQVQLVVCVVVVVNVSSLVSLVSSVVSPNPVSVVVNVVSVVVVVVVVVVPD

Radius of gyration: 16.5 Å; chains: 1; bounding box: 34×30×52 Å

pLDDT: mean 84.12, std 16.58, range [31.39, 97.56]

InterPro domains:
  IPR011990 Tetratricopeptide-like helical domain superfamily [G3DSA:1.25.40.10] (15-94)
  IPR040338 Putative F-box protein At1g67623-like [PTHR33784] (35-92)
  IPR057136 At2g35280-like, TPR domain [PF23310] (34-90)

Organism: NCBI:txid888268

Secondary structure (DSSP, 8-state):
------TTHHHHHHHHHHHHH-SSHHHHHHHHHHHHHHHHHHHHHTT-HHHHHHHHHHHHHTT-HHHHHHHHHHHHHTT-HHHHHHHHHHHHHHHHHHHTT-